Protein AF-A0A0N4WHC4-F1 (afdb_monomer_lite)

InterPro domains:
  IPR036397 Ribonuclease H superfamily [G3DSA:3.30.420.10] (2-72)

Foldseek 3Di:
DPPDPDDDPVNVVVVVVVCVVCVPPDCVPDDDDDKDKDQPQDPPPCPDDDDDPVDDDDDDPDPPDRGDIDID

Sequence (72 aa):
MEEVSRITDRHKEARLGFAKLNLGRDWAKVVFLDEKKFNLDGLEGNKYYWRDLEKEPVYFIRRNCGGGSLMV

Organism: Haemonchus placei (NCBI:txid6290)

pLDDT: mean 74.81, std 16.57, range [43.41, 97.62]

Structure (mmCIF, N/CA/C/O backbone):
data_AF-A0A0N4WHC4-F1
#
_entry.id   AF-A0A0N4WHC4-F1
#
loop_
_atom_site.group_PDB
_atom_site.id
_atom_site.type_symbol
_atom_site.label_atom_id
_atom_site.label_alt_id
_atom_site.label_comp_id
_atom_site.label_asym_id
_atom_site.label_entity_id
_atom_site.label_seq_id
_atom_site.pdbx_PDB_ins_code
_atom_site.Cartn_x
_atom_site.Cartn_y
_atom_site.Cartn_z
_atom_site.occupancy
_atom_site.B_iso_or_equiv
_atom_site.auth_seq_id
_atom_site.auth_comp_id
_atom_site.auth_asym_id
_atom_site.auth_atom_id
_atom_site.pdbx_PDB_model_num
ATOM 1 N N . MET A 1 1 ? 24.491 9.155 9.268 1.00 43.41 1 MET A N 1
ATOM 2 C CA . MET A 1 1 ? 23.264 9.191 10.088 1.00 43.41 1 MET A CA 1
ATOM 3 C C . MET A 1 1 ? 22.137 9.259 9.081 1.00 43.41 1 MET A C 1
ATO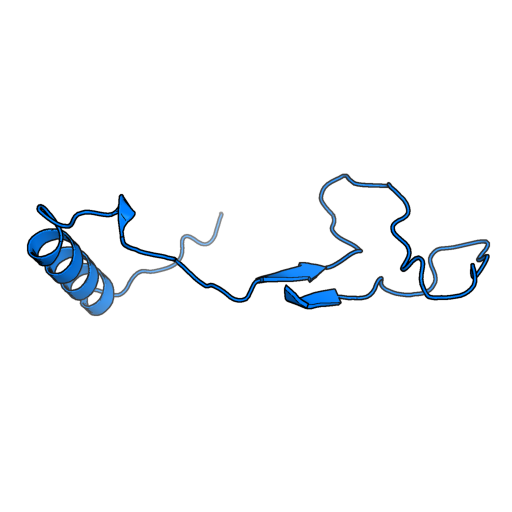M 5 O O . MET A 1 1 ? 22.091 10.245 8.360 1.00 43.41 1 MET A O 1
ATOM 9 N N . GLU A 1 2 ? 21.382 8.177 8.883 1.00 52.97 2 GLU A N 1
ATOM 10 C CA . GLU A 1 2 ? 20.270 8.214 7.926 1.00 52.97 2 GLU A CA 1
ATOM 11 C C . GLU A 1 2 ? 19.268 9.275 8.373 1.00 52.97 2 GLU A C 1
ATOM 13 O O . GLU A 1 2 ? 18.900 9.345 9.548 1.00 52.97 2 GLU A O 1
ATOM 18 N N . GLU A 1 3 ? 18.882 10.143 7.445 1.00 57.62 3 GLU A N 1
ATOM 19 C CA . GLU A 1 3 ? 17.916 11.195 7.705 1.00 57.62 3 GLU A CA 1
ATOM 20 C C . GLU A 1 3 ? 16.531 10.549 7.817 1.00 57.62 3 GLU A C 1
ATOM 22 O O . GLU A 1 3 ? 15.845 10.286 6.831 1.00 57.62 3 GLU A O 1
ATOM 27 N N . VAL A 1 4 ? 16.136 10.210 9.044 1.00 62.34 4 VAL A N 1
ATOM 28 C CA . VAL A 1 4 ? 14.803 9.669 9.312 1.00 62.34 4 VAL A CA 1
ATOM 29 C C . VAL A 1 4 ? 13.789 10.761 8.987 1.00 62.34 4 VAL A C 1
ATOM 31 O O . VAL A 1 4 ? 13.781 11.821 9.617 1.00 62.34 4 VAL A O 1
ATOM 34 N N . SER A 1 5 ? 12.925 10.505 8.003 1.00 65.44 5 SER A N 1
ATOM 35 C CA . SER A 1 5 ? 11.906 11.460 7.567 1.00 65.44 5 SER A CA 1
ATOM 36 C C . SER A 1 5 ? 11.083 11.954 8.766 1.00 65.44 5 SER A C 1
ATOM 38 O O . SER A 1 5 ? 10.396 11.161 9.423 1.00 65.44 5 SER A O 1
ATOM 40 N N . ARG A 1 6 ? 11.134 13.257 9.073 1.00 81.56 6 ARG A N 1
ATOM 41 C CA . ARG A 1 6 ? 10.376 13.844 10.190 1.00 81.56 6 ARG A CA 1
ATOM 42 C C . ARG A 1 6 ? 8.888 13.894 9.848 1.00 81.56 6 ARG A C 1
ATOM 44 O O . ARG A 1 6 ? 8.423 14.780 9.138 1.00 81.56 6 ARG A O 1
ATOM 51 N N . ILE A 1 7 ? 8.127 12.952 10.397 1.00 87.12 7 ILE A N 1
ATOM 52 C CA . ILE A 1 7 ? 6.661 12.972 10.359 1.00 87.12 7 ILE A CA 1
ATOM 53 C C . ILE A 1 7 ? 6.146 14.077 11.290 1.00 87.12 7 ILE A C 1
ATOM 55 O O . ILE A 1 7 ? 6.412 14.053 12.494 1.00 87.12 7 ILE A O 1
ATOM 59 N N . THR A 1 8 ? 5.377 15.019 10.739 1.00 92.00 8 THR A N 1
ATOM 60 C CA . THR A 1 8 ? 4.692 16.062 11.523 1.00 92.00 8 THR A CA 1
ATOM 61 C C . THR A 1 8 ? 3.524 15.478 12.322 1.00 92.00 8 THR A C 1
ATOM 63 O O . THR A 1 8 ? 2.953 14.453 11.940 1.00 92.00 8 THR A O 1
ATOM 66 N N . ASP A 1 9 ? 3.123 16.133 13.413 1.00 92.38 9 ASP A N 1
ATOM 67 C CA . ASP A 1 9 ? 2.033 15.633 14.266 1.00 92.38 9 ASP A CA 1
ATOM 68 C C . ASP A 1 9 ? 0.696 15.546 13.518 1.00 92.38 9 ASP A C 1
ATOM 70 O O . ASP A 1 9 ? -0.008 14.543 13.636 1.00 92.38 9 ASP A O 1
ATOM 74 N N . ARG A 1 10 ? 0.437 16.485 12.597 1.00 94.12 10 ARG A N 1
ATOM 75 C CA . ARG A 1 10 ? -0.696 16.420 11.659 1.00 94.12 10 ARG A CA 1
ATOM 76 C C . ARG A 1 10 ? -0.739 15.097 10.887 1.00 94.12 10 ARG A C 1
ATOM 78 O O . ARG A 1 10 ? -1.801 14.504 10.716 1.00 94.12 10 ARG A O 1
ATOM 85 N N . HIS A 1 11 ? 0.409 14.622 10.396 1.00 93.88 11 HIS A N 1
ATOM 86 C CA . HIS A 1 11 ? 0.470 13.358 9.661 1.00 93.88 11 HIS A CA 1
ATOM 87 C C . HIS A 1 11 ? 0.236 12.145 10.570 1.00 93.88 11 HIS A C 1
ATOM 89 O O . HIS A 1 11 ? -0.334 11.158 10.105 1.00 93.88 11 HIS A O 1
ATOM 95 N N . LYS A 1 12 ? 0.617 12.205 11.853 1.00 94.06 12 LYS A N 1
ATOM 96 C CA . LYS A 1 12 ? 0.328 11.135 12.826 1.00 94.06 12 LYS A CA 1
ATOM 97 C C . LYS A 1 12 ? -1.167 11.036 13.104 1.00 94.06 12 LYS A C 1
ATOM 99 O O . LYS A 1 12 ? -1.721 9.941 13.039 1.00 94.06 12 LYS A O 1
ATOM 104 N N . GLU A 1 13 ? -1.820 12.168 13.349 1.00 96.44 13 GLU A N 1
ATOM 105 C CA . GLU A 1 13 ? -3.263 12.229 13.593 1.00 96.44 13 GLU A CA 1
ATOM 106 C C . GLU A 1 13 ? -4.060 11.740 12.382 1.00 96.44 13 GLU A C 1
ATOM 108 O O . GLU A 1 13 ? -4.926 10.875 12.521 1.00 96.44 13 GLU A O 1
ATOM 113 N N . ALA A 1 14 ? -3.711 12.209 11.180 1.00 96.56 14 ALA A N 1
ATOM 114 C CA . ALA A 1 14 ? -4.359 11.774 9.947 1.00 96.56 14 ALA A CA 1
ATOM 115 C C . ALA A 1 14 ? -4.206 10.260 9.715 1.00 96.56 14 ALA A C 1
ATOM 117 O O . ALA A 1 14 ? -5.178 9.584 9.376 1.00 96.56 14 ALA A O 1
ATOM 118 N N . ARG A 1 15 ? -3.009 9.703 9.951 1.00 95.69 15 ARG A N 1
ATOM 119 C CA . ARG A 1 15 ? -2.761 8.255 9.846 1.00 95.69 15 ARG A CA 1
ATOM 120 C C . ARG A 1 15 ? -3.560 7.459 10.876 1.00 95.69 15 ARG A C 1
ATOM 122 O O . ARG A 1 15 ? -4.127 6.427 10.525 1.00 95.69 15 ARG A O 1
ATOM 129 N N . LEU A 1 16 ? -3.646 7.936 12.118 1.00 96.50 16 LEU A N 1
ATOM 130 C CA . LEU A 1 16 ? -4.437 7.290 13.166 1.00 96.50 16 LEU A CA 1
ATOM 131 C C . LEU A 1 16 ? -5.936 7.302 12.833 1.00 96.50 16 LEU A C 1
ATOM 133 O O . LEU A 1 16 ? -6.607 6.283 12.994 1.00 96.50 16 LEU A O 1
ATOM 137 N N . GLY A 1 17 ? -6.457 8.432 12.349 1.00 97.62 17 GLY A N 1
ATOM 138 C CA . GLY A 1 17 ? -7.844 8.551 11.895 1.00 97.62 17 GLY A CA 1
ATOM 139 C C . GLY A 1 17 ? -8.144 7.610 10.730 1.00 97.62 17 GLY A C 1
ATOM 140 O O . GLY A 1 17 ? -9.112 6.853 10.783 1.00 97.62 17 GLY A O 1
ATOM 141 N N . PHE A 1 18 ? -7.265 7.579 9.726 1.00 96.31 18 PHE A N 1
ATOM 142 C CA . PHE A 1 18 ? -7.367 6.651 8.602 1.00 96.31 18 PHE A CA 1
ATOM 143 C C . PHE A 1 18 ? -7.378 5.190 9.065 1.00 96.31 18 PHE A C 1
ATOM 145 O O . PHE A 1 18 ? -8.231 4.424 8.625 1.00 96.31 18 PHE A O 1
ATOM 152 N N . ALA A 1 19 ? -6.482 4.795 9.973 1.00 96.25 19 ALA A N 1
ATOM 153 C CA . ALA A 1 19 ? -6.439 3.426 10.482 1.00 96.25 19 ALA A CA 1
ATOM 154 C C . ALA A 1 19 ? -7.756 3.043 11.172 1.00 96.25 19 ALA A C 1
ATOM 156 O O . ALA A 1 19 ? -8.352 2.027 10.826 1.00 96.25 19 ALA A O 1
ATOM 157 N N . LYS A 1 20 ? -8.256 3.893 12.081 1.00 97.25 20 LYS A N 1
ATOM 158 C CA . LYS A 1 20 ? -9.519 3.660 12.802 1.00 97.25 20 LYS A CA 1
ATOM 159 C C . LYS A 1 20 ? -10.713 3.503 11.858 1.00 97.25 20 LYS A C 1
ATOM 161 O O . LYS A 1 20 ? -11.517 2.598 12.053 1.00 97.25 20 LYS A O 1
ATOM 166 N N . LEU A 1 21 ? -10.812 4.344 10.828 1.00 97.31 21 LEU A N 1
ATOM 167 C CA . LEU A 1 21 ? -11.909 4.302 9.853 1.00 97.31 21 LEU A CA 1
ATOM 168 C C . LEU A 1 21 ? -11.905 3.040 8.981 1.00 97.31 21 LEU A C 1
ATOM 170 O O . LEU A 1 21 ? -12.948 2.660 8.458 1.00 97.31 21 LEU A O 1
ATOM 174 N N . ASN A 1 22 ? -10.748 2.397 8.805 1.00 96.38 22 ASN A N 1
ATOM 175 C CA . ASN A 1 22 ? -10.575 1.306 7.847 1.00 96.38 22 ASN A CA 1
ATOM 176 C C . ASN A 1 22 ? -10.330 -0.067 8.494 1.00 96.38 22 ASN A C 1
ATOM 178 O O . ASN A 1 22 ? -10.034 -1.017 7.774 1.00 96.38 22 ASN A O 1
ATOM 182 N N . LEU A 1 23 ? -10.500 -0.205 9.816 1.00 94.31 23 LEU A N 1
ATOM 183 C CA . LEU A 1 23 ? -10.315 -1.478 10.534 1.00 94.31 23 LEU A CA 1
ATOM 184 C C . LEU A 1 23 ? -11.174 -2.625 9.976 1.00 94.31 23 LEU A C 1
ATOM 186 O O . LEU A 1 23 ? -10.721 -3.763 9.943 1.00 94.31 23 LEU A O 1
ATOM 190 N N . GLY A 1 24 ? -12.397 -2.326 9.531 1.00 94.62 24 GLY A N 1
ATOM 191 C CA . GLY A 1 24 ? -13.322 -3.301 8.942 1.00 94.62 24 GLY A CA 1
ATOM 192 C C . GLY A 1 24 ? -13.395 -3.259 7.415 1.00 94.62 24 GLY A C 1
ATOM 193 O O . GLY A 1 24 ? -14.339 -3.800 6.842 1.00 94.62 24 GLY A O 1
ATOM 194 N N . ARG A 1 25 ? -12.472 -2.561 6.741 1.00 94.38 25 ARG A N 1
ATOM 195 C CA . ARG A 1 25 ? -12.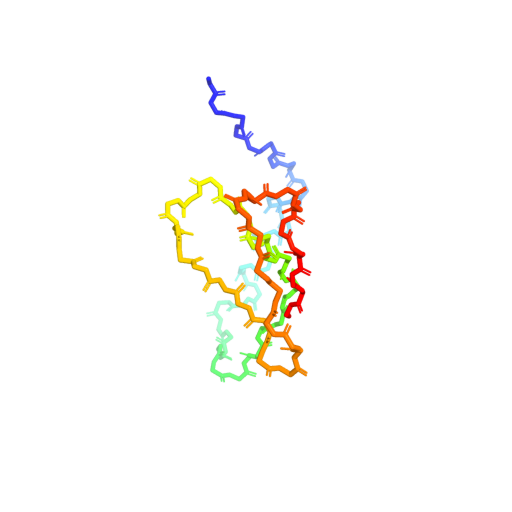523 -2.424 5.283 1.00 94.38 25 ARG A CA 1
ATOM 196 C C . ARG A 1 25 ? -12.183 -3.753 4.611 1.00 94.38 25 ARG A C 1
ATOM 198 O O . ARG A 1 25 ? -11.174 -4.379 4.918 1.00 94.38 25 ARG A O 1
ATOM 205 N N . ASP A 1 26 ? -12.996 -4.125 3.630 1.00 95.62 26 ASP A N 1
ATOM 206 C CA . ASP A 1 26 ? -12.694 -5.214 2.707 1.00 95.62 26 ASP A CA 1
ATOM 207 C C . ASP A 1 26 ? -11.676 -4.741 1.659 1.00 95.62 26 ASP A C 1
ATOM 209 O O . ASP A 1 26 ? -12.018 -4.082 0.673 1.00 95.62 26 ASP A O 1
ATOM 213 N N . TRP A 1 27 ? -10.402 -5.039 1.905 1.00 94.75 27 TRP A N 1
ATOM 214 C CA . TRP A 1 27 ? -9.295 -4.627 1.041 1.00 94.75 27 TRP A CA 1
ATOM 215 C C . TRP A 1 27 ? -9.272 -5.351 -0.308 1.00 94.75 27 TRP A C 1
ATOM 217 O O . TRP A 1 27 ? -8.665 -4.834 -1.241 1.00 94.75 27 TRP A O 1
ATOM 227 N N . ALA A 1 28 ? -9.973 -6.481 -0.462 1.00 95.06 28 ALA A N 1
ATOM 228 C CA . ALA A 1 28 ? -10.024 -7.213 -1.731 1.00 95.06 28 ALA A CA 1
ATOM 229 C C . ALA A 1 28 ? -10.764 -6.440 -2.837 1.00 95.06 28 ALA A C 1
ATOM 231 O O . ALA A 1 28 ? -10.599 -6.730 -4.019 1.00 95.06 28 ALA A O 1
ATOM 232 N N . LYS A 1 29 ? -11.565 -5.436 -2.462 1.00 94.31 29 LYS A N 1
ATOM 233 C CA . LYS A 1 29 ? -12.285 -4.550 -3.389 1.00 94.31 29 LYS A CA 1
ATOM 234 C C . LYS A 1 29 ? -11.535 -3.253 -3.695 1.00 94.31 29 LYS A C 1
ATOM 236 O O . LYS A 1 29 ? -12.056 -2.410 -4.420 1.00 94.31 29 LYS A O 1
ATOM 241 N N . VAL A 1 30 ? -10.347 -3.059 -3.122 1.00 93.50 30 VAL A N 1
ATOM 242 C CA . VAL A 1 30 ? -9.556 -1.837 -3.289 1.00 93.50 30 VAL A CA 1
ATOM 243 C C . VAL A 1 30 ? -8.453 -2.087 -4.307 1.00 93.50 30 VAL A C 1
ATOM 245 O O . VAL A 1 30 ? -7.593 -2.937 -4.104 1.00 93.50 30 VAL A O 1
ATOM 248 N N . VAL A 1 31 ? -8.455 -1.303 -5.383 1.00 92.62 31 VAL A N 1
ATOM 249 C CA . VAL A 1 31 ? -7.337 -1.242 -6.328 1.00 92.62 31 VAL A CA 1
ATOM 250 C C . VAL A 1 31 ? -6.498 -0.021 -5.977 1.00 92.62 31 VAL A C 1
ATOM 252 O O . VAL A 1 31 ? -7.005 1.100 -5.965 1.00 92.62 31 VAL A O 1
ATOM 255 N N . PHE A 1 32 ? -5.224 -0.245 -5.661 1.00 88.75 32 PHE A N 1
ATOM 256 C CA . PHE A 1 32 ? -4.266 0.831 -5.432 1.00 88.75 32 PHE A CA 1
ATOM 257 C C . PHE A 1 32 ? -3.589 1.207 -6.745 1.00 88.75 32 PHE A C 1
ATOM 259 O O . PHE A 1 32 ? -3.196 0.333 -7.515 1.00 88.75 32 PHE A O 1
ATOM 266 N N . LEU A 1 33 ? -3.450 2.509 -6.968 1.00 87.44 33 LEU A N 1
ATOM 267 C CA . LEU A 1 33 ? -2.722 3.090 -8.087 1.00 87.44 33 LEU A CA 1
ATOM 268 C C . LEU A 1 33 ? -1.709 4.073 -7.503 1.00 87.44 33 LEU A C 1
ATOM 270 O O . LEU A 1 33 ? -2.045 4.826 -6.587 1.00 87.44 33 LEU A O 1
ATOM 274 N N . ASP A 1 34 ? -0.484 4.031 -8.007 1.00 86.31 34 ASP A N 1
ATOM 275 C CA . ASP A 1 34 ? 0.588 4.958 -7.658 1.00 86.31 34 ASP A CA 1
ATOM 276 C C . ASP A 1 34 ? 1.469 5.156 -8.889 1.00 86.31 34 ASP A C 1
ATOM 278 O O . ASP A 1 34 ? 1.638 4.227 -9.679 1.00 86.31 34 ASP A O 1
ATOM 282 N N . GLU A 1 35 ? 2.029 6.350 -9.042 1.00 80.94 35 GLU A N 1
ATOM 283 C CA . GLU A 1 35 ? 2.958 6.648 -10.127 1.00 80.94 35 GLU A CA 1
ATOM 284 C C . GLU A 1 35 ? 4.382 6.431 -9.624 1.00 80.94 35 GLU A C 1
ATOM 286 O O . GLU A 1 35 ? 4.861 7.134 -8.728 1.00 80.94 35 GLU A O 1
ATOM 291 N N . LYS A 1 36 ? 5.104 5.478 -10.222 1.00 78.69 36 LYS A N 1
ATOM 292 C CA . LYS A 1 36 ? 6.506 5.233 -9.868 1.00 78.69 36 LYS A CA 1
ATOM 293 C C . LYS A 1 36 ? 7.424 5.473 -11.054 1.00 78.69 36 LYS A C 1
ATOM 295 O O . LYS A 1 36 ? 7.374 4.787 -12.070 1.00 78.69 36 LYS A O 1
ATOM 300 N N . LYS A 1 37 ? 8.341 6.426 -10.884 1.00 73.62 37 LYS A N 1
ATOM 301 C CA . LYS A 1 37 ? 9.423 6.669 -11.839 1.00 73.62 37 LYS A CA 1
ATOM 302 C C . LYS A 1 37 ? 10.539 5.643 -11.639 1.00 73.62 37 LYS A C 1
ATOM 304 O O . LYS A 1 37 ? 11.227 5.657 -10.617 1.00 73.62 37 LYS A O 1
ATOM 309 N N . PHE A 1 38 ? 10.745 4.784 -12.631 1.00 62.94 38 PHE A N 1
ATOM 310 C CA . PHE A 1 38 ? 11.860 3.846 -12.689 1.00 62.94 38 PHE A CA 1
ATOM 311 C C . PHE A 1 38 ? 13.003 4.462 -13.496 1.00 62.94 38 PHE A C 1
ATOM 313 O O . PHE A 1 38 ? 12.865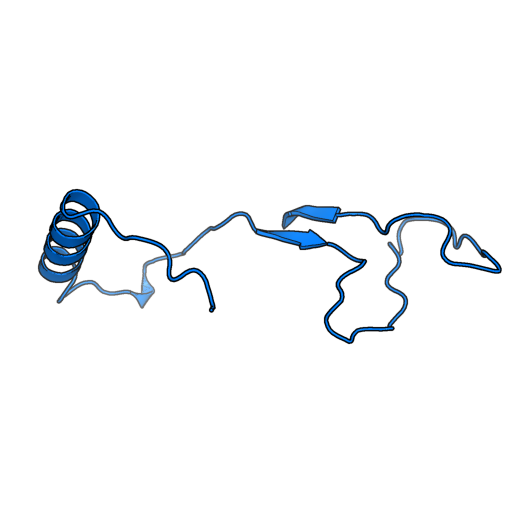 4.738 -14.687 1.00 62.94 38 PHE A O 1
ATOM 320 N N . ASN A 1 39 ? 14.145 4.688 -12.847 1.00 65.31 39 ASN A N 1
ATOM 321 C CA . ASN A 1 39 ? 15.367 5.075 -13.547 1.00 65.31 39 ASN A CA 1
ATOM 322 C C . ASN A 1 39 ? 16.041 3.801 -14.076 1.00 65.31 39 ASN A C 1
ATOM 324 O O . ASN A 1 39 ? 16.368 2.918 -13.283 1.00 65.31 39 ASN A O 1
ATOM 328 N N . LEU A 1 40 ? 16.282 3.710 -15.388 1.00 62.59 40 LEU A N 1
ATOM 329 C CA . LEU A 1 40 ? 16.904 2.532 -16.021 1.00 62.59 40 LEU A CA 1
ATOM 330 C C . LEU A 1 40 ? 18.421 2.413 -15.753 1.00 62.59 40 LEU A C 1
ATOM 332 O O . LEU A 1 40 ? 19.072 1.491 -16.234 1.00 62.59 40 LEU A O 1
ATOM 336 N N . ASP A 1 41 ? 18.956 3.323 -14.940 1.00 62.12 41 ASP A N 1
ATOM 337 C CA . ASP A 1 41 ? 20.383 3.536 -14.687 1.00 62.12 41 ASP A CA 1
ATOM 338 C C . ASP A 1 41 ? 20.809 3.327 -13.223 1.00 62.12 41 ASP A C 1
ATOM 340 O O . ASP A 1 41 ? 21.892 3.739 -12.810 1.00 62.12 41 ASP A O 1
ATOM 344 N N . GLY A 1 42 ? 19.949 2.719 -12.403 1.00 55.25 42 GLY A N 1
ATOM 345 C CA . GLY A 1 42 ? 20.120 2.690 -10.949 1.00 55.25 42 GLY A CA 1
ATOM 346 C C . GLY A 1 42 ? 21.404 2.009 -10.444 1.00 55.25 42 GLY A C 1
ATOM 347 O O . GLY A 1 42 ? 21.790 0.942 -10.917 1.00 55.25 42 GLY A O 1
ATOM 348 N N . LEU A 1 43 ? 21.994 2.595 -9.388 1.00 57.41 43 LEU A N 1
ATOM 349 C CA . LEU A 1 43 ? 23.072 2.043 -8.540 1.00 57.41 43 LEU A CA 1
ATOM 350 C C . LEU A 1 43 ? 22.789 0.625 -8.001 1.00 57.41 43 LEU A C 1
ATOM 352 O O . LEU A 1 43 ? 23.708 -0.062 -7.553 1.00 57.41 43 LEU A O 1
ATOM 356 N N . GLU A 1 44 ? 21.530 0.191 -8.018 1.00 55.16 44 GLU A N 1
ATOM 357 C CA . GLU A 1 44 ? 21.080 -1.114 -7.544 1.00 55.16 44 GLU A CA 1
ATOM 358 C C . GLU A 1 44 ?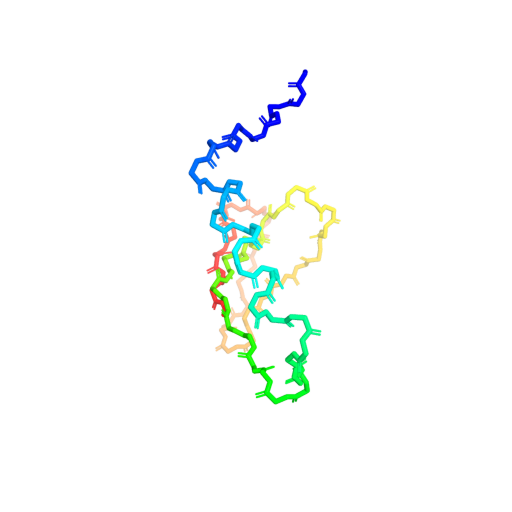 21.375 -2.228 -8.552 1.00 55.16 44 GLU A C 1
ATOM 360 O O . GLU A 1 44 ? 20.461 -2.781 -9.149 1.00 55.16 44 GLU A O 1
ATOM 365 N N . GLY A 1 45 ? 22.659 -2.548 -8.746 1.00 49.97 45 GLY A N 1
ATOM 366 C CA . GLY A 1 45 ? 23.171 -3.878 -9.127 1.00 49.97 45 GLY A CA 1
ATOM 367 C C . GLY A 1 45 ? 22.722 -4.521 -10.450 1.00 49.97 45 GLY A C 1
ATOM 368 O O . GLY A 1 45 ? 23.368 -5.461 -10.914 1.00 49.97 45 GLY A O 1
ATOM 369 N N . ASN A 1 46 ? 21.681 -4.026 -11.107 1.00 57.44 46 ASN A N 1
ATOM 370 C CA . ASN A 1 46 ? 21.087 -4.611 -12.292 1.00 57.44 46 ASN A CA 1
ATOM 371 C C . ASN A 1 46 ? 21.830 -4.084 -13.514 1.00 57.44 46 ASN A C 1
ATOM 373 O O . ASN A 1 46 ? 21.399 -3.185 -14.226 1.00 57.44 46 ASN A O 1
ATOM 377 N N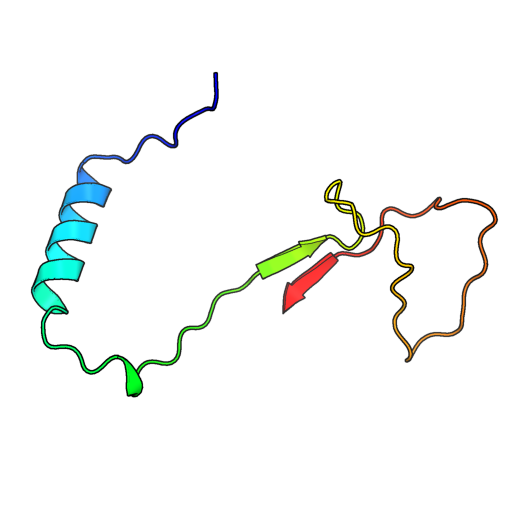 . LYS A 1 47 ? 22.990 -4.696 -13.764 1.00 55.19 47 LYS A N 1
ATOM 378 C CA . LYS A 1 47 ? 23.850 -4.440 -14.928 1.00 55.19 47 LYS A CA 1
ATOM 379 C C . LYS A 1 47 ? 23.267 -4.963 -16.246 1.00 55.19 47 LYS A C 1
ATOM 381 O O . LYS A 1 47 ? 23.960 -4.934 -17.261 1.00 55.19 47 LYS A O 1
ATOM 386 N N . TYR A 1 48 ? 22.026 -5.439 -16.255 1.00 61.38 48 TYR A N 1
ATOM 387 C CA . TYR A 1 48 ? 21.395 -5.939 -17.466 1.00 61.38 48 TYR A CA 1
ATOM 388 C C . TYR A 1 48 ? 21.060 -4.783 -18.405 1.00 61.38 48 TYR A C 1
ATOM 390 O O . TYR A 1 48 ? 20.631 -3.708 -17.990 1.00 61.38 48 TYR A O 1
ATOM 398 N N . TYR A 1 49 ? 21.344 -4.994 -19.683 1.00 63.09 49 TYR A N 1
ATOM 399 C CA . TYR A 1 49 ? 20.977 -4.075 -20.744 1.00 63.09 49 TYR A CA 1
ATOM 400 C C . TYR A 1 49 ? 19.475 -4.206 -20.992 1.00 63.09 49 TYR A C 1
ATOM 402 O O . TYR A 1 49 ? 19.010 -5.251 -21.442 1.00 63.09 49 TYR A O 1
ATOM 410 N N . TRP A 1 50 ? 18.733 -3.150 -20.675 1.00 64.44 50 TRP A N 1
ATOM 411 C CA . TRP A 1 50 ? 17.322 -3.022 -21.011 1.00 64.44 50 TRP A CA 1
ATOM 412 C C . TRP A 1 50 ? 17.209 -2.115 -22.229 1.00 64.44 50 TRP A C 1
ATOM 414 O O . TRP A 1 50 ? 17.750 -1.009 -22.233 1.00 64.44 50 TRP A O 1
ATOM 424 N N . ARG A 1 51 ? 16.524 -2.590 -23.269 1.00 65.44 51 ARG A N 1
ATOM 425 C CA . ARG A 1 51 ? 16.185 -1.779 -24.436 1.00 65.44 51 ARG A CA 1
ATOM 426 C C . ARG A 1 51 ? 14.710 -1.916 -24.759 1.00 65.44 51 ARG A C 1
ATOM 428 O O . ARG A 1 51 ? 14.131 -2.985 -24.587 1.00 65.44 51 ARG A O 1
ATOM 435 N N . ASP A 1 52 ? 14.152 -0.828 -25.260 1.00 65.31 52 ASP A N 1
ATOM 436 C CA . ASP A 1 52 ? 12.868 -0.825 -25.942 1.00 65.31 52 ASP A CA 1
ATOM 437 C C . ASP A 1 52 ? 12.974 -1.706 -27.201 1.00 65.31 52 ASP A C 1
ATOM 439 O O . ASP A 1 52 ? 13.907 -1.542 -27.991 1.00 65.31 52 ASP A O 1
ATOM 443 N N . LEU A 1 53 ? 12.082 -2.691 -27.347 1.00 72.19 53 LEU A N 1
ATOM 444 C CA . LEU A 1 53 ? 12.088 -3.622 -28.482 1.00 72.19 53 LEU A CA 1
ATOM 445 C C . LEU A 1 53 ? 11.431 -3.025 -29.730 1.00 72.19 53 LEU A C 1
ATOM 447 O O . LEU A 1 53 ? 11.643 -3.550 -30.820 1.00 72.19 53 LEU A O 1
ATOM 451 N N . GLU A 1 54 ? 10.675 -1.936 -29.584 1.00 74.19 54 GLU A N 1
ATOM 452 C CA . GLU A 1 54 ? 10.048 -1.229 -30.705 1.00 74.19 54 GLU A CA 1
ATOM 453 C C . GLU A 1 54 ? 11.039 -0.320 -31.447 1.00 74.19 54 GLU A C 1
ATOM 455 O O . GLU A 1 54 ? 10.745 0.171 -32.535 1.00 74.19 54 GLU A O 1
ATOM 460 N N . LYS A 1 55 ? 12.233 -0.104 -30.880 1.00 69.06 55 LYS A N 1
ATOM 461 C CA . LYS A 1 55 ? 13.280 0.752 -31.448 1.00 69.06 55 LYS A CA 1
ATOM 462 C C . LYS A 1 55 ? 14.458 -0.068 -31.952 1.00 69.06 55 LYS A C 1
ATOM 464 O O . LYS A 1 55 ? 14.817 -1.101 -31.384 1.00 69.06 55 LYS A O 1
ATOM 469 N N . GLU A 1 56 ? 15.091 0.424 -33.014 1.00 76.06 56 GLU A N 1
ATOM 470 C CA . GLU A 1 56 ? 16.278 -0.220 -33.568 1.00 76.06 56 GLU A CA 1
ATOM 471 C C . GLU A 1 56 ? 17.423 -0.292 -32.536 1.00 76.06 56 GLU A C 1
ATOM 473 O O . GLU A 1 56 ? 17.599 0.625 -31.724 1.00 76.06 56 GLU A O 1
ATOM 478 N N . PRO A 1 57 ? 18.232 -1.371 -32.546 1.00 65.50 57 PRO A N 1
ATOM 479 C CA . PRO A 1 57 ? 19.362 -1.506 -31.638 1.00 65.50 57 PRO A CA 1
ATOM 480 C C . PRO A 1 57 ? 20.399 -0.413 -31.891 1.00 65.50 57 PRO A C 1
ATOM 482 O O . PRO A 1 57 ? 20.969 -0.339 -32.978 1.00 65.50 57 PRO A O 1
ATOM 485 N N . VAL A 1 58 ? 2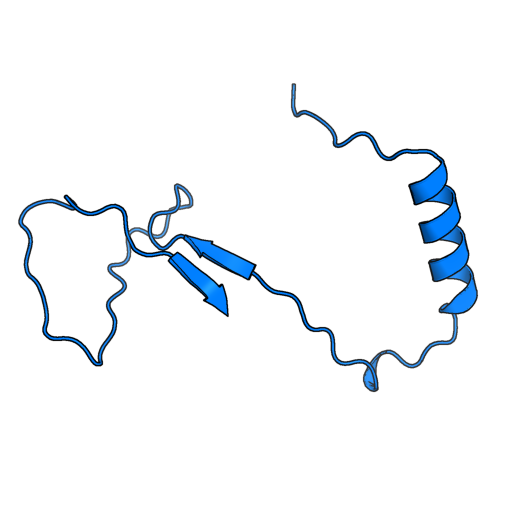0.725 0.378 -30.869 1.00 65.88 58 VAL A N 1
ATOM 486 C CA . VAL A 1 58 ? 21.860 1.306 -30.944 1.00 65.88 58 VAL A CA 1
ATOM 487 C C . VAL A 1 58 ? 23.052 0.715 -30.198 1.00 65.88 58 VAL A C 1
ATOM 489 O O . VAL A 1 58 ? 22.977 0.429 -29.001 1.00 65.88 58 VAL A O 1
ATOM 492 N N . TYR A 1 59 ? 24.154 0.509 -30.919 1.00 62.47 59 TYR A N 1
ATOM 493 C CA . TYR A 1 59 ? 25.382 -0.079 -30.391 1.00 62.47 59 TYR A CA 1
ATOM 494 C C . TYR A 1 59 ? 26.360 1.025 -29.991 1.00 62.47 59 TYR A C 1
ATOM 496 O O . TYR A 1 59 ? 26.898 1.733 -30.839 1.00 62.47 59 TYR A O 1
ATOM 504 N N . PHE A 1 60 ? 26.624 1.154 -28.692 1.00 60.59 60 PHE A N 1
ATOM 505 C CA . PHE A 1 60 ? 27.629 2.076 -28.168 1.00 60.59 60 PHE A CA 1
ATOM 506 C C . PHE A 1 60 ? 28.752 1.303 -27.467 1.00 60.59 60 PHE A C 1
ATOM 508 O O . PHE A 1 60 ? 28.496 0.362 -26.721 1.00 60.59 60 PHE A O 1
ATOM 515 N N . ILE A 1 61 ? 30.005 1.732 -27.666 1.00 59.12 61 ILE A N 1
ATOM 516 C CA . ILE A 1 61 ? 31.199 1.147 -27.016 1.00 59.12 61 ILE A CA 1
ATOM 517 C C . ILE A 1 61 ? 31.209 1.439 -25.500 1.00 59.12 61 ILE A C 1
ATOM 519 O O . ILE A 1 61 ? 31.828 0.718 -24.718 1.00 59.12 61 ILE A O 1
ATOM 523 N N . ARG A 1 62 ? 30.520 2.501 -25.066 1.00 56.00 62 ARG A N 1
ATOM 524 C CA . ARG A 1 62 ? 30.370 2.923 -23.665 1.00 56.00 62 ARG A CA 1
ATOM 525 C C . ARG A 1 62 ? 28.941 3.420 -23.425 1.00 56.00 62 ARG A C 1
ATOM 527 O O . ARG A 1 62 ? 28.316 3.943 -24.346 1.00 56.00 62 ARG A O 1
ATOM 534 N N . ARG A 1 63 ? 28.423 3.273 -22.196 1.00 58.00 63 ARG A N 1
ATOM 535 C CA . ARG A 1 63 ? 27.136 3.862 -21.777 1.00 58.00 63 ARG A CA 1
ATOM 536 C C . ARG A 1 63 ? 27.294 5.386 -21.684 1.00 58.00 63 ARG A C 1
ATOM 538 O O . ARG A 1 63 ? 27.613 5.910 -20.626 1.00 58.00 63 ARG A O 1
ATOM 545 N N . ASN A 1 64 ? 27.142 6.080 -22.809 1.00 56.59 64 ASN A N 1
ATOM 546 C CA . ASN A 1 64 ? 27.295 7.540 -22.888 1.00 56.59 64 ASN A CA 1
ATOM 547 C C . ASN A 1 64 ? 25.983 8.296 -22.630 1.00 56.59 64 ASN A C 1
ATOM 549 O O . ASN A 1 64 ? 25.987 9.519 -22.520 1.00 56.59 64 ASN A O 1
ATOM 553 N N . CYS A 1 65 ? 24.866 7.578 -22.554 1.00 56.81 65 CYS A N 1
ATOM 554 C CA . CYS A 1 65 ? 23.553 8.144 -22.307 1.00 56.81 65 CYS A CA 1
ATOM 555 C C . CYS A 1 65 ? 23.115 7.706 -20.917 1.00 56.81 65 CYS A C 1
ATOM 557 O O . CYS A 1 65 ? 23.066 6.502 -20.662 1.00 56.81 65 CYS A O 1
ATOM 559 N N . GLY A 1 66 ? 22.807 8.675 -20.051 1.00 56.50 66 GLY A N 1
ATOM 560 C CA . GLY A 1 66 ? 22.025 8.405 -18.854 1.00 56.50 66 GLY A CA 1
ATOM 561 C C . GLY A 1 66 ? 20.723 7.743 -19.300 1.00 56.50 66 GLY A C 1
ATOM 562 O O . GLY A 1 66 ? 19.940 8.357 -20.026 1.00 56.50 66 GLY A O 1
ATOM 563 N N . GLY A 1 67 ? 20.572 6.463 -18.993 1.00 61.91 67 GLY A N 1
ATOM 564 C CA . GLY A 1 67 ? 19.441 5.619 -19.312 1.00 61.91 67 GLY A CA 1
ATOM 565 C C . GLY A 1 67 ? 18.141 6.322 -18.987 1.00 61.91 67 GLY A C 1
ATOM 566 O O . GLY A 1 67 ? 18.002 7.035 -17.990 1.00 61.91 67 GLY A O 1
ATOM 567 N N . GLY A 1 68 ? 17.194 6.150 -19.904 1.00 59.56 68 GLY A N 1
ATOM 568 C CA . GLY A 1 68 ? 15.893 6.783 -19.814 1.00 59.56 68 GLY A CA 1
ATOM 569 C C . GLY A 1 68 ? 15.198 6.474 -18.491 1.00 59.56 68 GLY A C 1
ATOM 570 O O . GLY A 1 68 ? 15.501 5.511 -17.787 1.00 59.56 68 GLY A O 1
ATOM 571 N N . SER A 1 69 ? 14.225 7.302 -18.150 1.00 59.22 69 SER A N 1
ATOM 572 C CA . SER A 1 69 ? 13.285 6.983 -17.086 1.00 59.22 69 SER A CA 1
ATOM 573 C C . SER A 1 69 ? 11.988 6.493 -17.700 1.00 59.22 69 SER A C 1
ATOM 575 O O . SER A 1 69 ? 11.463 7.156 -18.595 1.00 59.22 69 SER A O 1
ATOM 577 N N . LEU A 1 70 ? 11.460 5.385 -17.194 1.00 60.72 70 LEU A N 1
ATOM 578 C CA . LEU A 1 70 ? 10.117 4.927 -17.520 1.00 60.72 70 LEU A CA 1
ATOM 579 C C . LEU A 1 70 ? 9.188 5.278 -16.358 1.00 60.72 70 LEU A C 1
ATOM 581 O O . LEU A 1 70 ? 9.522 5.054 -15.193 1.00 60.72 70 LEU A O 1
ATOM 585 N N . MET A 1 71 ? 8.039 5.852 -16.685 1.00 63.59 71 MET A N 1
ATOM 586 C CA . MET A 1 71 ? 6.920 5.991 -15.763 1.00 63.59 71 MET A CA 1
ATOM 587 C C . MET A 1 71 ? 5.921 4.891 -16.114 1.00 63.59 71 MET A C 1
ATOM 589 O O . MET A 1 71 ? 5.658 4.672 -17.298 1.00 63.59 71 MET A O 1
ATOM 593 N N . VAL A 1 72 ? 5.444 4.180 -15.098 1.00 61.31 72 VAL A N 1
ATOM 594 C CA . VAL A 1 72 ? 4.429 3.125 -15.203 1.00 61.31 72 VAL A CA 1
ATOM 595 C C . VAL A 1 72 ? 3.269 3.503 -14.304 1.00 61.31 72 VAL A C 1
ATOM 597 O O . VAL A 1 72 ? 3.566 4.042 -13.210 1.00 61.31 72 VAL A O 1
#

Secondary structure (DSSP, 8-state):
--------HHHHHHHHHHHHHTTT--GGGPPP----EEETT-SSS-------TTSPPP--SS--S-PPEEE-

Radius of gyration: 20.64 Å; chains: 1; bounding box: 44×24×48 Å